Protein AF-A0A8J4G6V4-F1 (afdb_monomer_lite)

Foldseek 3Di:
DVLVVLLVVLCVVVVNPPVRSVVSSCVVVVLLVVLVVVCCCLQQPCPPVPDPVVNVVSVVVLVVLCVVCVVCVVQAPHGLVVVVVPPPDGSNRSSVRHVSNVVSVVVVVVVVVVVVVVVVVVVVVVVPDDDD

Structure (mmCIF, N/CA/C/O backbone):
data_AF-A0A8J4G6V4-F1
#
_entry.id   AF-A0A8J4G6V4-F1
#
loop_
_atom_site.group_PDB
_atom_site.id
_atom_site.type_symbol
_atom_site.label_atom_id
_atom_site.label_alt_id
_atom_site.label_comp_id
_atom_site.label_asym_id
_atom_site.label_entity_id
_atom_site.lab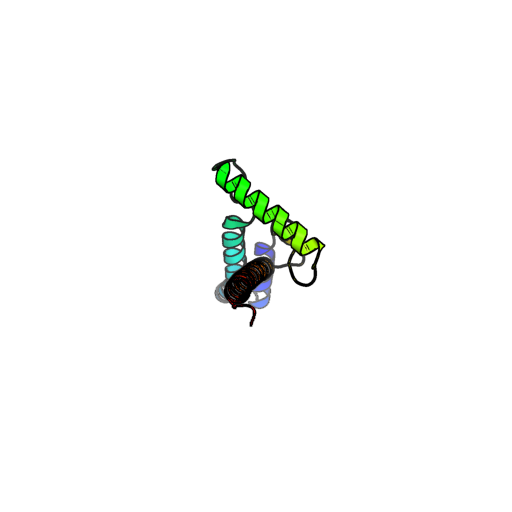el_seq_id
_atom_site.pdbx_PDB_ins_code
_atom_site.Cartn_x
_atom_site.Cartn_y
_atom_site.Cartn_z
_atom_site.occupancy
_atom_site.B_iso_or_equiv
_atom_site.auth_seq_id
_atom_site.auth_comp_id
_atom_site.auth_asym_id
_atom_site.auth_atom_id
_atom_site.pdbx_PDB_model_num
ATOM 1 N N . MET A 1 1 ? -15.664 10.919 8.317 1.00 60.72 1 MET A N 1
ATOM 2 C CA . MET A 1 1 ? -17.108 10.640 8.507 1.00 60.72 1 MET A CA 1
ATOM 3 C C . MET A 1 1 ? -17.364 9.158 8.785 1.00 60.72 1 MET A C 1
ATOM 5 O O . MET A 1 1 ? -18.280 8.860 9.534 1.00 60.72 1 MET A O 1
ATOM 9 N N . THR A 1 2 ? -16.536 8.247 8.259 1.00 79.06 2 THR A N 1
ATOM 10 C CA . THR A 1 2 ? -16.646 6.789 8.444 1.00 79.06 2 THR A CA 1
ATOM 11 C C . THR A 1 2 ? -16.490 6.329 9.899 1.00 79.06 2 THR A C 1
ATOM 13 O O . THR A 1 2 ? -17.308 5.555 10.373 1.00 79.06 2 THR A O 1
ATOM 16 N N . ASP A 1 3 ? -15.523 6.863 10.646 1.00 88.38 3 ASP A N 1
ATOM 17 C CA . ASP A 1 3 ? -15.195 6.400 12.007 1.00 88.38 3 ASP A CA 1
ATOM 18 C C . ASP A 1 3 ? -16.366 6.553 12.989 1.00 88.38 3 ASP A C 1
ATOM 20 O O . ASP A 1 3 ? -16.627 5.669 13.800 1.00 88.38 3 ASP A O 1
ATOM 24 N N . ALA A 1 4 ? -17.131 7.643 12.873 1.00 92.19 4 ALA A N 1
ATOM 25 C CA . ALA A 1 4 ? -18.323 7.863 13.689 1.00 92.19 4 ALA A CA 1
ATOM 26 C C . ALA A 1 4 ? -19.422 6.823 13.401 1.00 92.19 4 ALA A C 1
ATOM 28 O O . ALA A 1 4 ? -20.115 6.396 14.321 1.00 92.19 4 ALA A O 1
ATOM 29 N N . LEU A 1 5 ? -19.559 6.384 12.143 1.00 93.00 5 LEU A N 1
ATOM 30 C CA . LEU A 1 5 ? -20.505 5.332 11.759 1.00 93.00 5 LEU A CA 1
ATOM 31 C C . LEU A 1 5 ? -20.058 3.962 12.280 1.00 93.00 5 LEU A C 1
ATOM 33 O O . LEU A 1 5 ? -20.882 3.217 12.802 1.00 93.00 5 LEU A O 1
ATOM 37 N N . VAL A 1 6 ? -18.761 3.647 12.195 1.00 93.94 6 VAL A N 1
ATOM 38 C CA . VAL A 1 6 ? -18.204 2.388 12.724 1.00 93.94 6 VAL A CA 1
ATOM 39 C C . VAL A 1 6 ? -18.355 2.329 14.246 1.00 93.94 6 VAL A C 1
ATOM 41 O O . VAL A 1 6 ? -18.718 1.286 14.789 1.00 93.94 6 VAL A O 1
ATOM 44 N N . LEU A 1 7 ? -18.144 3.452 14.941 1.00 95.88 7 LEU A N 1
ATOM 45 C CA . LEU A 1 7 ? -18.376 3.550 16.381 1.00 95.88 7 LEU A CA 1
ATOM 46 C C . LEU A 1 7 ? -19.860 3.374 16.729 1.00 95.88 7 LEU A C 1
ATOM 48 O O . LEU A 1 7 ? -20.179 2.644 17.665 1.00 95.88 7 LEU A O 1
ATOM 52 N N . ALA A 1 8 ? -20.766 4.001 15.973 1.00 96.62 8 ALA A N 1
ATOM 53 C CA . ALA A 1 8 ? -22.204 3.843 16.173 1.00 96.62 8 ALA A CA 1
ATOM 54 C C . ALA A 1 8 ? -22.651 2.380 15.995 1.00 96.62 8 ALA A C 1
ATOM 56 O O . ALA A 1 8 ? -23.397 1.871 16.825 1.00 96.62 8 ALA A O 1
ATOM 57 N N . GLN A 1 9 ? -22.138 1.680 14.977 1.00 96.06 9 GLN A N 1
ATOM 58 C CA . GLN A 1 9 ? -22.395 0.248 14.780 1.00 96.06 9 GLN A CA 1
ATOM 59 C C . GLN A 1 9 ? -21.850 -0.602 15.932 1.00 96.06 9 GLN A C 1
ATOM 61 O O . GLN A 1 9 ? -22.543 -1.482 16.431 1.00 96.06 9 GLN A O 1
ATOM 66 N N . ALA A 1 10 ? -20.628 -0.328 16.396 1.00 96.69 10 ALA A N 1
ATOM 67 C CA . ALA A 1 10 ? -20.048 -1.051 17.525 1.00 96.69 10 ALA A CA 1
ATOM 68 C C . ALA A 1 10 ? -20.845 -0.837 18.826 1.00 96.69 10 ALA A C 1
ATOM 70 O O . ALA A 1 10 ? -20.972 -1.757 19.633 1.00 96.69 10 ALA A O 1
ATOM 71 N N . LEU A 1 11 ? -21.397 0.364 19.029 1.00 97.75 11 LEU A N 1
ATOM 72 C CA . LEU A 1 11 ? -22.285 0.665 20.152 1.00 97.75 11 LEU A CA 1
ATOM 73 C C . LEU A 1 11 ? -23.616 -0.080 20.046 1.00 97.75 11 LEU A C 1
ATOM 75 O O . LEU A 1 11 ? -24.071 -0.616 21.054 1.00 97.75 11 LEU A O 1
ATOM 79 N N . ASP A 1 12 ? -24.213 -0.141 18.856 1.00 97.69 12 ASP A N 1
ATOM 80 C CA . ASP A 1 12 ? -25.452 -0.884 18.608 1.00 97.69 12 ASP A CA 1
ATOM 81 C C . ASP A 1 12 ? -25.266 -2.386 18.897 1.00 97.69 12 ASP A C 1
ATOM 83 O O . ASP A 1 12 ? -25.984 -2.971 19.710 1.00 97.69 12 ASP A O 1
ATOM 87 N N . GLU A 1 13 ? -24.194 -2.986 18.368 1.00 97.12 13 GLU A N 1
ATOM 88 C CA . GLU A 1 13 ? -23.827 -4.389 18.615 1.00 97.12 13 GLU A CA 1
ATOM 89 C C . GLU A 1 13 ? -23.532 -4.697 20.090 1.00 97.12 13 GLU A C 1
ATOM 91 O O . GLU A 1 13 ? -23.780 -5.803 20.574 1.00 97.12 13 GLU A O 1
ATOM 96 N N . ALA A 1 14 ? -23.001 -3.720 20.824 1.00 96.75 14 ALA A N 1
ATOM 97 C CA . ALA A 1 14 ? -22.728 -3.835 22.250 1.00 96.75 14 ALA A CA 1
ATOM 98 C C . ALA A 1 14 ? -23.925 -3.444 23.134 1.00 96.75 14 ALA A C 1
ATOM 100 O O . ALA A 1 14 ? -23.772 -3.373 24.357 1.00 96.75 14 ALA A O 1
ATOM 101 N N . SER A 1 15 ? -25.095 -3.165 22.546 1.00 96.88 15 SER A N 1
ATOM 102 C CA . SER A 1 15 ? -26.294 -2.691 23.253 1.00 96.88 15 SER A CA 1
ATOM 103 C C . SER A 1 15 ? -26.015 -1.463 24.133 1.00 96.88 15 SER A C 1
ATOM 105 O O . SER A 1 15 ? -26.441 -1.385 25.284 1.00 96.88 15 SER A O 1
ATOM 107 N N . GLY A 1 16 ? -25.219 -0.525 23.618 1.00 95.19 16 GLY A N 1
ATOM 108 C CA . GLY A 1 16 ? -24.799 0.692 24.315 1.00 95.19 16 GLY A CA 1
ATOM 109 C C . GLY A 1 16 ? -23.708 0.493 25.374 1.00 95.19 16 GLY A C 1
ATOM 110 O O . GLY A 1 16 ? -23.284 1.464 26.000 1.00 95.19 16 GLY A O 1
ATOM 111 N N . ASN A 1 17 ? -23.210 -0.731 25.590 1.00 97.06 17 ASN A N 1
ATOM 112 C CA . ASN A 1 17 ? -22.132 -0.975 26.544 1.00 97.06 17 ASN A CA 1
ATOM 113 C C . ASN A 1 17 ? -20.778 -0.535 25.969 1.00 97.06 17 ASN A C 1
ATOM 115 O O . ASN A 1 17 ? -20.163 -1.239 25.167 1.00 97.06 17 ASN A O 1
ATOM 119 N N . LEU A 1 18 ? -20.274 0.606 26.440 1.00 96.75 18 LEU A N 1
ATOM 120 C CA . LEU A 1 18 ? -19.027 1.192 25.951 1.00 96.75 18 LEU A CA 1
ATOM 121 C C . LEU A 1 18 ? -17.805 0.276 26.136 1.00 96.75 18 LEU A C 1
ATOM 123 O O . LEU A 1 18 ? -16.982 0.171 25.229 1.00 96.75 18 LEU A O 1
ATOM 127 N N . ALA A 1 19 ? -17.702 -0.426 27.270 1.00 97.50 19 ALA A N 1
ATOM 128 C CA . ALA A 1 19 ? -16.576 -1.321 27.551 1.00 97.50 19 ALA A CA 1
ATOM 129 C C . ALA A 1 19 ? -16.502 -2.500 26.564 1.00 97.50 19 ALA A C 1
ATOM 131 O O . ALA A 1 19 ? -15.422 -3.030 26.316 1.00 97.50 19 ALA A O 1
ATOM 132 N N . ARG A 1 20 ? -17.641 -2.893 25.976 1.00 96.62 20 ARG A N 1
ATOM 133 C CA . ARG A 1 20 ? -17.716 -3.915 24.921 1.00 96.62 20 ARG A CA 1
ATOM 134 C C . ARG A 1 20 ? -17.621 -3.326 23.511 1.00 96.62 20 ARG A C 1
ATOM 136 O O . ARG A 1 20 ? -17.057 -3.973 22.637 1.00 96.62 20 ARG A O 1
ATOM 143 N N . ALA A 1 21 ? -18.138 -2.118 23.294 1.00 97.38 21 ALA A N 1
ATOM 144 C CA . ALA A 1 21 ? -18.126 -1.448 21.994 1.00 97.38 21 ALA A CA 1
ATOM 145 C C . ALA A 1 21 ? -16.724 -0.990 21.573 1.00 97.38 21 ALA A C 1
ATOM 147 O O . ALA A 1 21 ? -16.353 -1.140 20.412 1.00 97.38 21 ALA A O 1
ATOM 148 N N . LEU A 1 22 ? -15.935 -0.438 22.503 1.00 97.06 22 LEU A N 1
ATOM 149 C CA . LEU A 1 22 ? -14.621 0.129 22.181 1.00 97.06 22 LEU A CA 1
ATOM 150 C C . LEU A 1 22 ? -13.651 -0.903 21.580 1.00 97.06 22 LEU A C 1
ATOM 152 O O . LEU A 1 22 ? -13.095 -0.604 20.524 1.00 97.06 22 LEU A O 1
ATOM 156 N N . PRO A 1 23 ? -13.501 -2.125 22.134 1.00 97.69 23 PRO A N 1
ATOM 157 C CA . PRO A 1 23 ? -12.675 -3.154 21.502 1.00 97.69 23 PRO A CA 1
ATOM 158 C C . PRO A 1 23 ? -13.145 -3.539 20.091 1.00 97.69 23 PRO A C 1
ATOM 160 O O . PRO A 1 23 ? -12.319 -3.785 19.216 1.00 97.69 23 PRO A O 1
ATOM 163 N N . LEU A 1 24 ? -14.463 -3.573 19.845 1.00 96.19 24 LEU A N 1
ATOM 164 C CA . LEU A 1 24 ? -15.021 -3.871 18.518 1.00 96.19 24 LEU A CA 1
ATOM 165 C C . LEU A 1 24 ? -14.714 -2.755 17.517 1.00 96.19 24 LEU A C 1
ATOM 167 O O . LEU A 1 24 ? -14.316 -3.031 16.386 1.00 96.19 24 LEU A O 1
ATOM 171 N N . PHE A 1 25 ? -14.880 -1.500 17.934 1.00 97.00 25 PHE A N 1
ATOM 172 C CA . PHE A 1 25 ? -14.522 -0.339 17.128 1.00 97.00 25 PHE A CA 1
ATOM 173 C C . PHE A 1 25 ? -13.027 -0.343 16.791 1.00 97.00 25 PHE A C 1
ATOM 175 O O . PHE A 1 25 ? -12.663 -0.217 15.624 1.00 97.00 25 PHE A O 1
ATOM 182 N N . GLU A 1 26 ? -12.167 -0.541 17.789 1.00 96.25 26 GLU A N 1
ATOM 183 C CA . GLU A 1 26 ? -10.717 -0.548 17.608 1.00 96.25 26 GLU A CA 1
ATOM 184 C C . GLU A 1 26 ? -10.272 -1.668 16.663 1.00 96.25 26 GLU A C 1
ATOM 186 O O . GLU A 1 26 ? -9.525 -1.408 15.721 1.00 96.25 26 GLU A O 1
ATOM 191 N N . ALA A 1 27 ? -10.800 -2.885 16.828 1.00 95.81 27 ALA A N 1
ATOM 192 C CA . ALA A 1 27 ? -10.487 -4.013 15.952 1.00 95.81 27 ALA A CA 1
ATOM 193 C C . ALA A 1 27 ? -10.832 -3.747 14.473 1.00 95.81 27 ALA A C 1
ATOM 195 O O . ALA A 1 27 ? -10.152 -4.254 13.581 1.00 95.81 27 ALA A O 1
ATOM 196 N N . ARG A 1 28 ? -11.867 -2.941 14.206 1.00 94.31 28 ARG A N 1
ATOM 197 C CA . ARG A 1 28 ? -12.283 -2.554 12.847 1.00 94.31 28 ARG A CA 1
ATOM 198 C C . ARG A 1 28 ? -11.470 -1.381 12.310 1.00 94.31 28 ARG A C 1
ATOM 200 O O . ARG A 1 28 ? -11.058 -1.397 11.155 1.00 94.31 28 ARG A O 1
ATOM 207 N N . GLN A 1 29 ? -11.243 -0.366 13.139 1.00 94.81 29 GLN A N 1
ATOM 208 C CA . GLN A 1 29 ? -10.704 0.916 12.697 1.00 94.81 29 GLN A CA 1
ATOM 209 C C . GLN A 1 29 ? -9.172 0.971 12.716 1.00 94.81 29 GLN A C 1
ATOM 211 O O . GLN A 1 29 ? -8.578 1.629 11.864 1.00 94.81 29 GLN A O 1
ATOM 216 N N . ALA A 1 30 ? -8.511 0.275 13.645 1.00 94.88 30 ALA A N 1
ATOM 217 C CA . ALA A 1 30 ? -7.052 0.252 13.740 1.00 94.88 30 ALA A CA 1
ATOM 218 C C . ALA A 1 30 ? -6.348 -0.172 12.433 1.00 94.88 30 ALA A C 1
ATOM 220 O O . ALA A 1 30 ? -5.433 0.544 12.013 1.00 94.88 30 ALA A O 1
ATOM 221 N N . PRO A 1 31 ? -6.741 -1.265 11.739 1.00 95.06 31 PRO A N 1
ATOM 222 C CA . PRO A 1 31 ? -6.083 -1.643 10.488 1.00 95.06 31 PRO A CA 1
ATOM 223 C C . PRO A 1 31 ? -6.315 -0.619 9.367 1.00 95.06 31 PRO A C 1
ATOM 225 O O . PRO A 1 31 ? -5.394 -0.346 8.597 1.00 95.06 31 PRO A O 1
ATOM 228 N N . GLU A 1 32 ? -7.501 -0.010 9.305 1.00 94.69 32 GLU A N 1
ATOM 229 C CA . GLU A 1 32 ? -7.838 1.036 8.331 1.00 94.69 32 GLU A CA 1
ATOM 230 C C . GLU A 1 32 ? -7.017 2.310 8.562 1.00 94.69 32 GLU A C 1
ATOM 232 O O . GLU A 1 32 ? -6.415 2.843 7.629 1.00 94.69 32 GLU A O 1
ATOM 237 N N . ALA A 1 33 ? -6.921 2.765 9.813 1.00 93.31 33 ALA A N 1
ATOM 238 C CA . ALA A 1 33 ? -6.117 3.923 10.190 1.00 93.31 33 ALA A CA 1
ATOM 239 C C . ALA A 1 33 ? -4.623 3.694 9.915 1.00 93.31 33 ALA A C 1
ATOM 241 O O . ALA A 1 33 ? -3.953 4.575 9.373 1.00 93.31 33 ALA A O 1
ATOM 242 N N . ALA A 1 34 ? -4.106 2.503 10.232 1.00 95.31 34 ALA A N 1
ATOM 243 C CA . ALA A 1 34 ? -2.724 2.134 9.943 1.00 95.31 34 ALA A CA 1
ATOM 244 C C . ALA A 1 34 ? -2.445 2.105 8.432 1.00 95.31 34 ALA A C 1
ATOM 246 O O . ALA A 1 34 ? -1.449 2.668 7.976 1.00 95.31 34 ALA A O 1
ATOM 247 N N . ALA A 1 35 ? -3.339 1.500 7.642 1.00 94.56 35 ALA 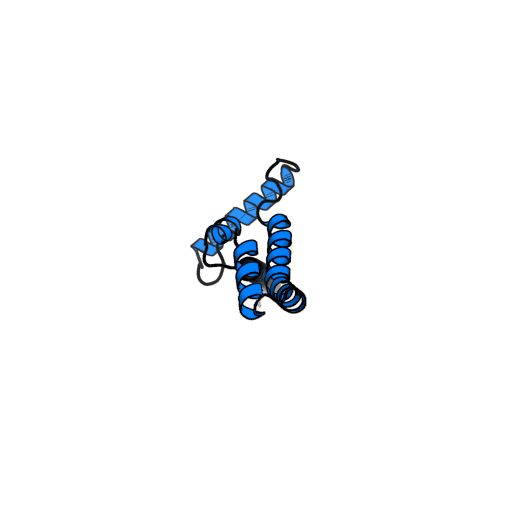A N 1
ATOM 248 C CA . ALA A 1 35 ? -3.209 1.466 6.190 1.00 94.56 35 ALA A CA 1
ATOM 249 C C . ALA A 1 35 ? -3.268 2.873 5.580 1.00 94.56 35 ALA A C 1
ATOM 251 O O . ALA A 1 35 ? -2.459 3.193 4.710 1.00 94.56 35 ALA A O 1
ATOM 252 N N . LEU A 1 36 ? -4.166 3.738 6.062 1.00 92.69 36 LEU A N 1
ATOM 253 C CA . LEU A 1 36 ? -4.242 5.131 5.627 1.00 92.69 36 LEU A CA 1
ATOM 254 C C . LEU A 1 36 ? -2.956 5.901 5.956 1.00 92.69 36 LEU A C 1
ATOM 256 O O . LEU A 1 36 ? -2.416 6.580 5.082 1.00 92.69 36 LEU A O 1
ATOM 260 N N . ALA A 1 37 ? -2.445 5.775 7.184 1.00 92.62 37 ALA A N 1
ATOM 261 C CA . ALA A 1 37 ? -1.198 6.415 7.596 1.00 92.62 37 ALA A CA 1
ATOM 262 C C . ALA A 1 37 ? -0.027 5.992 6.696 1.00 92.62 37 ALA A C 1
ATOM 264 O O . ALA A 1 37 ? 0.744 6.837 6.241 1.00 92.62 37 ALA A O 1
ATOM 265 N N . GLU A 1 38 ? 0.061 4.703 6.367 1.00 93.38 38 GLU A N 1
ATOM 266 C CA . GLU A 1 38 ? 1.062 4.174 5.443 1.00 93.38 38 GLU A CA 1
ATOM 267 C C . GLU A 1 38 ? 0.875 4.736 4.026 1.00 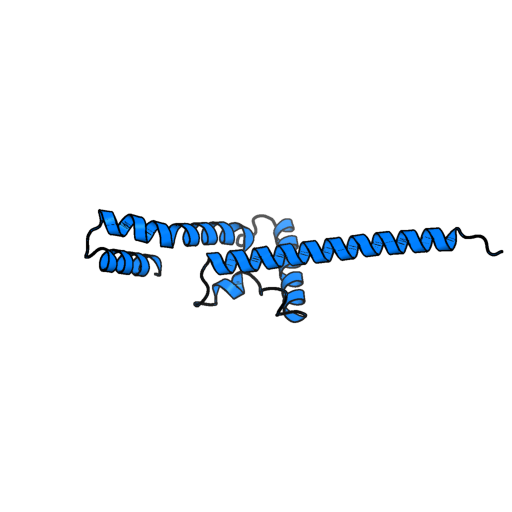93.38 38 GLU A C 1
ATOM 269 O O . GLU A 1 38 ? 1.830 5.234 3.429 1.00 93.38 38 GLU A O 1
ATOM 274 N N . ILE A 1 39 ? -0.358 4.746 3.506 1.00 92.38 39 ILE A N 1
ATOM 275 C CA . ILE A 1 39 ? -0.695 5.297 2.188 1.00 92.38 39 ILE A CA 1
ATOM 276 C C . ILE A 1 39 ? -0.263 6.759 2.054 1.00 92.38 39 ILE A C 1
ATOM 278 O O . ILE A 1 39 ? 0.248 7.141 1.001 1.00 92.38 39 ILE A O 1
ATOM 282 N N . MET A 1 40 ? -0.409 7.581 3.095 1.00 88.81 40 MET A N 1
ATOM 283 C CA . MET A 1 40 ? 0.015 8.987 3.055 1.00 88.81 40 MET A CA 1
ATOM 284 C C . MET A 1 40 ? 1.521 9.155 2.802 1.00 88.81 40 MET A C 1
ATOM 286 O O . MET A 1 40 ? 1.931 10.155 2.215 1.00 88.81 40 MET A O 1
ATOM 290 N N . THR A 1 41 ? 2.345 8.164 3.156 1.00 88.38 41 THR A N 1
ATOM 291 C CA . THR A 1 41 ? 3.802 8.222 2.949 1.00 88.38 41 THR A CA 1
ATOM 292 C C . THR A 1 41 ? 4.228 8.015 1.494 1.00 88.38 41 THR A C 1
ATOM 294 O O . THR A 1 41 ? 5.294 8.481 1.101 1.00 88.38 41 THR A O 1
ATOM 297 N N . PHE A 1 42 ? 3.416 7.340 0.672 1.00 86.69 42 PHE A N 1
ATOM 298 C CA . PHE A 1 42 ? 3.774 7.012 -0.717 1.00 86.69 42 PHE A CA 1
ATOM 299 C C . PHE A 1 42 ? 2.755 7.486 -1.760 1.00 86.69 42 PHE A C 1
ATOM 301 O O . PHE A 1 42 ? 3.085 7.584 -2.945 1.00 86.69 42 PHE A O 1
ATOM 308 N N . GLY A 1 43 ? 1.526 7.792 -1.344 1.00 85.06 43 GLY A N 1
ATOM 309 C CA . GLY A 1 43 ? 0.426 8.183 -2.220 1.00 85.06 43 GLY A CA 1
ATOM 310 C C . GLY A 1 43 ? 0.674 9.517 -2.916 1.00 85.06 43 GLY A C 1
ATOM 311 O O . GLY A 1 43 ? 0.464 9.610 -4.123 1.00 85.06 43 GLY A O 1
ATOM 312 N N . PHE A 1 44 ? 1.158 10.524 -2.178 1.00 83.88 44 PHE A N 1
ATOM 313 C CA . PHE A 1 44 ? 1.5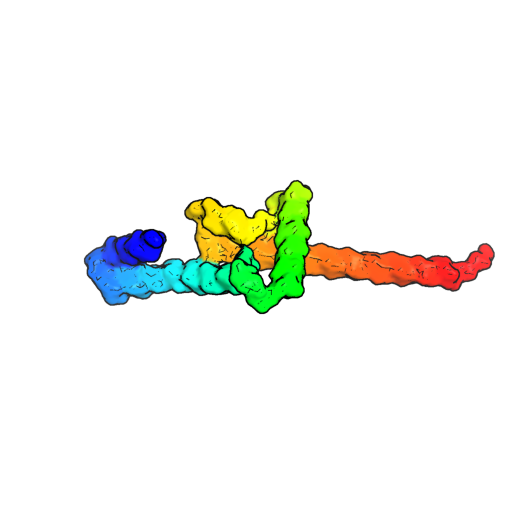89 11.809 -2.741 1.00 83.88 44 PHE A CA 1
ATOM 314 C C . PHE A 1 44 ? 2.601 12.553 -1.835 1.00 83.88 44 PHE A C 1
ATOM 316 O O . PHE A 1 44 ? 2.324 13.649 -1.350 1.00 83.88 44 PHE A O 1
ATOM 323 N N . PRO A 1 45 ? 3.794 11.979 -1.587 1.00 81.69 45 PRO A N 1
ATOM 324 C CA . PRO A 1 45 ? 4.716 12.449 -0.544 1.00 81.69 45 PRO A CA 1
ATOM 325 C C . PRO A 1 45 ? 5.281 13.861 -0.748 1.00 81.69 45 PRO A C 1
ATOM 327 O O . PRO A 1 45 ? 5.654 14.520 0.215 1.00 81.69 45 PRO A O 1
ATOM 330 N N . TYR A 1 46 ? 5.359 14.347 -1.990 1.00 81.06 46 TYR A N 1
ATOM 331 C CA . TYR A 1 46 ? 6.041 15.605 -2.328 1.00 81.06 46 TYR A CA 1
ATOM 332 C C . TYR A 1 46 ? 5.077 16.750 -2.663 1.00 81.06 46 TYR A C 1
ATOM 334 O O . TYR A 1 46 ? 5.433 17.653 -3.424 1.00 81.06 46 TYR A O 1
ATOM 342 N N . GLN A 1 47 ? 3.867 16.731 -2.092 1.00 75.94 47 GLN A N 1
ATOM 343 C CA . GLN A 1 47 ? 2.812 17.721 -2.349 1.00 75.94 47 GLN A CA 1
ATOM 344 C C . GLN A 1 47 ? 3.267 19.178 -2.141 1.00 75.94 47 GLN A C 1
ATOM 346 O O . GLN A 1 47 ? 2.813 20.067 -2.856 1.00 75.94 47 GLN A O 1
ATOM 351 N N . TYR A 1 48 ? 4.209 19.421 -1.224 1.00 79.12 48 TYR A N 1
ATOM 352 C CA . TYR A 1 48 ? 4.722 20.758 -0.893 1.00 79.12 48 TYR A CA 1
ATOM 353 C C . TYR A 1 48 ? 6.130 21.042 -1.440 1.00 79.12 48 TYR A C 1
ATOM 355 O O . TYR A 1 48 ? 6.867 21.838 -0.870 1.00 79.12 48 TYR A O 1
ATOM 363 N N . ASN A 1 49 ? 6.521 20.380 -2.536 1.00 70.06 49 ASN A N 1
ATOM 364 C CA . ASN A 1 49 ? 7.806 20.585 -3.222 1.00 70.06 49 ASN A CA 1
ATOM 365 C C . ASN A 1 49 ? 9.048 20.481 -2.310 1.00 70.06 49 ASN A C 1
ATOM 367 O O . ASN A 1 49 ? 10.031 21.191 -2.498 1.00 70.06 49 ASN A O 1
ATOM 371 N N . GLN A 1 50 ? 8.996 19.588 -1.320 1.00 79.75 50 GLN A N 1
ATOM 372 C CA . GLN A 1 50 ? 10.063 19.406 -0.328 1.00 79.75 50 GLN A CA 1
ATOM 373 C C . GLN A 1 50 ? 11.376 18.898 -0.949 1.00 79.75 50 GLN A C 1
ATOM 375 O O . GLN A 1 50 ? 12.450 19.168 -0.424 1.00 79.75 50 GLN A O 1
ATOM 380 N N . ASP A 1 51 ? 11.291 18.167 -2.065 1.00 85.69 51 ASP A N 1
ATOM 381 C CA . ASP A 1 51 ? 12.441 17.646 -2.806 1.00 85.69 51 ASP A CA 1
ATOM 382 C C . ASP A 1 51 ? 12.074 17.472 -4.289 1.00 85.69 51 ASP A C 1
ATOM 384 O O . ASP A 1 51 ? 11.300 16.586 -4.665 1.00 85.69 51 ASP A O 1
ATOM 388 N N . THR A 1 52 ? 12.626 18.330 -5.147 1.00 85.62 52 THR A N 1
ATOM 389 C CA . THR A 1 52 ? 12.344 18.330 -6.590 1.00 85.62 52 THR A CA 1
ATOM 390 C C . THR A 1 52 ? 12.829 17.051 -7.280 1.00 85.62 52 THR A C 1
ATOM 392 O O . THR A 1 52 ? 12.172 16.564 -8.202 1.00 85.62 52 THR A O 1
ATOM 395 N N . PHE A 1 53 ? 13.958 16.482 -6.844 1.00 88.88 53 PHE A N 1
ATOM 396 C CA . PHE A 1 53 ? 14.533 15.288 -7.463 1.00 88.88 53 PHE A CA 1
ATOM 397 C C . PHE A 1 53 ? 13.686 14.057 -7.148 1.00 88.88 53 PHE A C 1
ATOM 399 O O . PHE A 1 53 ? 13.255 13.340 -8.056 1.00 88.88 53 PHE A O 1
ATOM 406 N N . LYS A 1 54 ? 13.362 13.850 -5.868 1.00 87.12 54 LYS A N 1
ATOM 407 C CA . LYS A 1 54 ? 12.506 12.729 -5.468 1.00 87.12 54 LYS A CA 1
ATOM 408 C C . LYS A 1 54 ? 11.086 12.864 -6.011 1.00 87.12 54 LYS A C 1
ATOM 410 O O . LYS A 1 54 ? 10.478 11.854 -6.363 1.00 87.12 54 LYS A O 1
ATOM 415 N N . ARG A 1 55 ? 10.576 14.091 -6.168 1.00 88.44 55 ARG A N 1
ATOM 416 C CA . ARG A 1 55 ? 9.308 14.346 -6.864 1.00 88.44 55 ARG A CA 1
ATOM 417 C C . ARG A 1 55 ? 9.346 13.867 -8.313 1.00 88.44 55 ARG A C 1
ATOM 419 O O . ARG A 1 55 ? 8.394 13.228 -8.750 1.00 88.44 55 ARG A O 1
ATOM 426 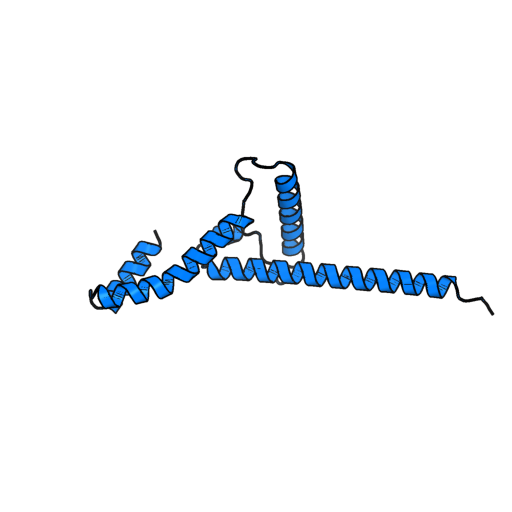N N . ASN A 1 56 ? 10.425 14.136 -9.048 1.00 89.62 56 ASN A N 1
ATOM 427 C CA . ASN A 1 56 ? 10.561 13.685 -10.435 1.00 89.62 56 ASN A CA 1
ATOM 428 C C . ASN A 1 56 ? 10.636 12.153 -10.532 1.00 89.62 56 ASN A C 1
ATOM 430 O O . ASN A 1 56 ? 9.975 11.566 -11.386 1.00 89.62 56 ASN A O 1
ATOM 434 N N . LEU A 1 57 ? 11.368 11.497 -9.624 1.00 89.44 57 LEU A N 1
ATOM 435 C CA . LEU A 1 57 ? 11.389 10.031 -9.535 1.00 89.44 57 LEU A CA 1
ATOM 436 C C . LEU A 1 57 ? 10.003 9.456 -9.221 1.00 89.44 57 LEU A C 1
ATOM 438 O O . LEU A 1 57 ? 9.567 8.492 -9.851 1.00 89.44 57 LEU A O 1
ATOM 442 N N . TRP A 1 58 ? 9.287 10.072 -8.280 1.00 89.50 58 TRP A N 1
ATOM 443 C CA . TRP A 1 58 ? 7.920 9.686 -7.947 1.00 89.50 58 TRP A CA 1
ATOM 444 C C . TRP A 1 58 ? 6.978 9.866 -9.147 1.00 89.50 58 TRP A C 1
ATOM 446 O O . TRP A 1 58 ? 6.228 8.948 -9.467 1.00 89.50 58 TRP A O 1
ATOM 456 N N . MET A 1 59 ? 7.071 10.986 -9.873 1.00 89.19 59 MET A N 1
ATOM 457 C CA . MET A 1 59 ? 6.305 11.231 -11.102 1.00 89.19 59 MET A CA 1
ATOM 458 C C . MET A 1 59 ? 6.586 10.176 -12.174 1.00 89.19 59 MET A C 1
ATOM 460 O O . MET A 1 59 ? 5.647 9.649 -12.769 1.00 89.19 59 MET A O 1
ATOM 464 N N . LEU A 1 60 ? 7.855 9.824 -12.396 1.00 90.38 60 LEU A N 1
ATOM 465 C CA . LEU A 1 60 ? 8.232 8.787 -13.355 1.00 90.38 60 LEU A CA 1
ATOM 466 C C . LEU A 1 60 ? 7.619 7.429 -12.984 1.00 90.38 60 LEU A C 1
ATOM 468 O O . LEU A 1 60 ? 7.017 6.773 -13.833 1.00 90.38 60 LEU A O 1
ATOM 472 N N . ASN A 1 61 ? 7.704 7.034 -11.709 1.00 88.56 61 ASN A N 1
ATOM 473 C CA . ASN A 1 61 ? 7.050 5.823 -11.207 1.00 88.56 61 ASN A CA 1
ATOM 474 C C . ASN A 1 61 ? 5.522 5.880 -11.395 1.00 88.56 61 ASN A C 1
ATOM 476 O O . ASN A 1 61 ? 4.905 4.883 -11.774 1.00 88.56 61 ASN A O 1
ATOM 480 N N . THR A 1 62 ? 4.908 7.047 -11.188 1.00 89.12 62 THR A N 1
ATOM 481 C CA . THR A 1 62 ? 3.470 7.257 -11.391 1.00 89.12 62 THR A CA 1
ATOM 482 C C . THR A 1 62 ? 3.062 7.059 -12.852 1.00 89.12 62 THR A C 1
ATOM 484 O O . THR A 1 62 ? 2.085 6.353 -13.130 1.00 89.12 62 THR A O 1
ATOM 487 N N . VAL A 1 63 ? 3.829 7.622 -13.789 1.00 91.62 63 VAL A N 1
ATOM 488 C CA . VAL A 1 63 ? 3.615 7.479 -15.237 1.00 91.62 63 VAL A CA 1
ATOM 489 C C . VAL A 1 63 ? 3.802 6.026 -15.671 1.00 91.62 63 VAL A C 1
ATOM 491 O O . VAL A 1 63 ? 2.919 5.475 -16.323 1.00 91.62 63 VAL A O 1
ATOM 494 N N . LEU A 1 64 ? 4.889 5.374 -15.245 1.00 90.25 64 LEU A N 1
ATOM 495 C CA . LEU A 1 64 ? 5.173 3.974 -15.570 1.00 90.25 64 LEU A CA 1
ATOM 496 C C . LEU A 1 64 ? 4.038 3.048 -15.128 1.00 90.25 64 LEU A C 1
ATOM 498 O O . LEU A 1 64 ? 3.516 2.271 -15.920 1.00 90.25 64 LEU A O 1
ATOM 502 N N . ARG A 1 65 ? 3.616 3.156 -13.869 1.00 89.81 65 ARG A N 1
ATOM 503 C CA . ARG A 1 65 ? 2.492 2.380 -13.327 1.00 89.81 65 ARG A CA 1
ATOM 504 C C . ARG A 1 65 ? 1.183 2.663 -14.065 1.00 89.81 65 ARG A C 1
ATOM 506 O O . ARG A 1 65 ? 0.408 1.740 -14.284 1.00 89.81 65 ARG A O 1
ATOM 513 N N . SER A 1 66 ? 0.941 3.911 -14.470 1.00 90.62 66 SER A N 1
ATOM 514 C CA . SER A 1 66 ? -0.249 4.266 -15.256 1.00 90.62 66 SER A CA 1
ATOM 515 C C . SER A 1 66 ? -0.219 3.618 -16.643 1.00 90.62 66 SER A C 1
ATOM 517 O O . SER A 1 66 ? -1.229 3.078 -17.082 1.00 90.62 66 SER A O 1
ATOM 519 N N . ALA A 1 67 ? 0.944 3.599 -17.299 1.00 92.19 67 ALA A N 1
ATOM 520 C CA . ALA A 1 67 ? 1.131 2.908 -18.572 1.00 92.19 67 ALA A CA 1
ATOM 521 C C . ALA A 1 67 ? 0.955 1.386 -18.426 1.00 92.19 67 ALA A C 1
ATOM 523 O O . ALA A 1 67 ? 0.228 0.775 -19.205 1.00 92.19 67 ALA A O 1
ATOM 524 N N . LEU A 1 68 ? 1.545 0.780 -17.389 1.00 91.12 68 LEU A N 1
ATOM 525 C CA . LEU A 1 68 ? 1.390 -0.648 -17.088 1.00 91.12 68 LEU A CA 1
ATOM 526 C C . LEU A 1 68 ? -0.068 -1.027 -16.809 1.00 91.12 68 LEU A C 1
ATOM 528 O O . LEU A 1 68 ? -0.533 -2.047 -17.308 1.00 91.12 68 LEU A O 1
ATOM 532 N N . HIS A 1 69 ? -0.801 -0.198 -16.061 1.00 91.62 69 HIS A N 1
ATOM 533 C CA . HIS A 1 69 ? -2.233 -0.388 -15.842 1.00 91.62 69 HIS A CA 1
ATOM 534 C C . HIS A 1 69 ? -3.035 -0.255 -17.143 1.00 91.62 69 HIS A C 1
ATOM 536 O O . HIS A 1 69 ? -3.931 -1.055 -17.382 1.00 91.62 69 HIS A O 1
ATOM 542 N N . GLY A 1 70 ? -2.700 0.711 -18.003 1.00 90.69 70 GLY A N 1
ATOM 543 C CA . GLY A 1 70 ? -3.350 0.867 -19.307 1.00 90.69 70 GLY A CA 1
ATOM 544 C C . GLY A 1 70 ? -3.140 -0.334 -20.236 1.00 90.69 70 GLY A C 1
ATOM 545 O O . GLY A 1 70 ? -4.061 -0.717 -20.950 1.00 90.69 70 GLY A O 1
ATOM 546 N N . LEU A 1 71 ? -1.954 -0.951 -20.204 1.00 91.44 71 LEU A N 1
ATOM 547 C CA . LEU A 1 71 ? -1.630 -2.131 -21.015 1.00 91.44 71 LEU A CA 1
ATOM 548 C C . LEU A 1 71 ? -2.192 -3.432 -20.423 1.00 91.44 71 LEU A C 1
ATOM 550 O O . LEU A 1 71 ? -2.682 -4.288 -21.156 1.00 91.44 71 LEU A O 1
ATOM 554 N N . PHE A 1 72 ? -2.127 -3.590 -19.099 1.00 91.94 72 PHE A N 1
ATOM 555 C CA . PHE A 1 72 ? -2.522 -4.813 -18.396 1.00 91.94 72 PHE A CA 1
ATOM 556 C C . PHE A 1 72 ? -3.356 -4.489 -17.143 1.00 91.94 72 PHE A C 1
ATOM 558 O O . PHE A 1 72 ? -2.900 -4.698 -16.012 1.00 91.94 72 PHE A O 1
ATOM 565 N N . PRO A 1 73 ? -4.604 -4.013 -17.306 1.00 88.44 73 PRO A N 1
ATOM 566 C CA . PRO A 1 73 ? -5.439 -3.560 -16.188 1.00 88.44 73 PRO A CA 1
ATOM 567 C C . PRO A 1 73 ? -5.830 -4.681 -15.216 1.00 88.44 73 PRO A C 1
ATOM 569 O O . PRO A 1 73 ? -6.160 -4.418 -14.064 1.00 88.44 73 PRO A O 1
ATOM 572 N N . TRP A 1 74 ? -5.762 -5.936 -15.664 1.00 88.19 74 TRP A N 1
ATOM 573 C CA . TRP A 1 74 ? -5.969 -7.132 -14.845 1.00 88.19 74 TRP A CA 1
ATOM 574 C C . TRP A 1 74 ? -4.749 -7.480 -13.968 1.00 88.19 74 TRP A C 1
ATOM 576 O O . TRP A 1 74 ? -4.890 -8.157 -12.949 1.00 88.19 74 TRP A O 1
ATOM 586 N N . ALA A 1 75 ? -3.549 -7.019 -14.340 1.00 84.94 75 ALA A N 1
ATOM 587 C CA . ALA A 1 75 ? -2.292 -7.339 -13.661 1.00 84.94 75 ALA A CA 1
ATOM 588 C C . ALA A 1 75 ? -1.767 -6.204 -12.772 1.00 84.94 75 ALA A C 1
ATOM 590 O O . ALA A 1 75 ? -1.083 -6.475 -11.785 1.00 84.94 75 ALA A O 1
ATOM 591 N N . PHE A 1 76 ? -2.069 -4.945 -13.079 1.00 88.56 76 PHE A N 1
ATOM 592 C CA . PHE A 1 76 ? -1.582 -3.800 -12.307 1.00 88.56 76 PHE A CA 1
ATOM 593 C C . PHE A 1 76 ? -2.757 -2.953 -11.844 1.00 88.56 76 PHE A C 1
ATOM 595 O O . PHE A 1 76 ? -3.644 -2.646 -12.637 1.00 88.56 76 PHE A O 1
ATOM 602 N N . SER A 1 77 ? -2.774 -2.563 -10.570 1.00 87.31 77 SER A N 1
ATOM 603 C CA . SER A 1 77 ? -3.789 -1.647 -10.055 1.00 87.31 77 SER A CA 1
ATOM 604 C C . SER A 1 77 ? -3.556 -0.227 -10.588 1.00 87.31 77 SER A C 1
ATOM 606 O O . SER A 1 77 ? -2.410 0.150 -10.861 1.00 87.31 77 SER A O 1
ATOM 608 N N . PRO A 1 78 ? -4.606 0.608 -10.685 1.00 87.62 78 PRO A N 1
ATOM 609 C CA . PRO A 1 78 ? -4.423 2.026 -10.954 1.00 87.62 78 PRO A CA 1
ATOM 610 C C . PRO A 1 78 ? -3.675 2.710 -9.799 1.00 87.62 78 PRO A C 1
ATOM 612 O O . PRO A 1 78 ? -3.452 2.134 -8.730 1.00 87.62 78 PRO A O 1
ATOM 615 N N . GLN A 1 79 ? -3.283 3.963 -10.025 1.00 87.81 79 GLN A N 1
ATOM 616 C CA . GLN A 1 79 ? -2.583 4.775 -9.033 1.00 87.81 79 GLN A CA 1
ATOM 617 C C . GLN A 1 79 ? -3.352 4.944 -7.725 1.00 87.81 79 GLN A C 1
ATOM 619 O O . GLN A 1 79 ? -4.577 5.060 -7.722 1.00 87.81 79 GLN A O 1
ATOM 624 N N . THR A 1 80 ? -2.609 5.077 -6.625 1.00 87.50 80 THR A N 1
ATOM 625 C CA . THR A 1 80 ? -3.151 5.210 -5.267 1.00 87.50 80 THR A CA 1
ATOM 626 C C . THR A 1 80 ? -4.200 6.322 -5.158 1.00 87.50 80 THR A C 1
ATOM 628 O O . THR A 1 80 ? -5.275 6.101 -4.612 1.00 87.50 80 THR A O 1
ATOM 631 N N . PHE A 1 81 ? -3.957 7.498 -5.751 1.00 85.50 81 PHE A N 1
ATOM 632 C CA . PHE A 1 81 ? -4.916 8.612 -5.724 1.00 85.50 81 PHE A CA 1
ATOM 633 C C . PHE A 1 81 ? -6.203 8.345 -6.523 1.00 85.50 81 PHE A C 1
ATOM 635 O O . PHE A 1 81 ? -7.232 8.945 -6.228 1.00 85.50 81 PHE A O 1
ATOM 642 N N . MET A 1 82 ? -6.171 7.457 -7.524 1.00 86.19 82 MET A N 1
ATOM 643 C CA . MET A 1 82 ? -7.378 7.013 -8.230 1.00 86.19 82 MET A CA 1
ATOM 644 C C . MET A 1 82 ? -8.153 5.987 -7.403 1.00 86.19 82 MET A C 1
ATOM 646 O O . MET A 1 82 ? -9.379 6.010 -7.409 1.00 86.19 82 MET A O 1
ATOM 650 N N . LEU A 1 83 ? -7.447 5.111 -6.681 1.00 87.62 83 LEU A N 1
ATOM 651 C CA . LEU A 1 83 ? -8.054 4.120 -5.793 1.00 87.62 83 LEU A CA 1
ATOM 652 C C . LEU A 1 83 ? -8.771 4.779 -4.610 1.00 87.62 83 LEU A C 1
ATOM 654 O O . LEU A 1 83 ? -9.907 4.424 -4.336 1.00 87.62 83 LEU A O 1
ATOM 658 N N . ILE A 1 84 ? -8.171 5.800 -3.989 1.00 87.12 84 ILE A N 1
ATOM 659 C CA . ILE A 1 84 ? -8.782 6.553 -2.873 1.00 87.12 84 ILE A CA 1
ATOM 660 C C . ILE A 1 84 ? -10.106 7.222 -3.278 1.00 87.12 84 ILE A C 1
ATOM 662 O O . ILE A 1 84 ? -10.991 7.403 -2.449 1.00 87.12 84 ILE A O 1
ATOM 666 N N . ARG A 1 85 ? -10.276 7.582 -4.558 1.00 85.44 85 ARG A N 1
ATOM 667 C CA . ARG A 1 85 ? -11.536 8.161 -5.059 1.00 85.44 85 ARG A CA 1
ATOM 668 C C . ARG A 1 85 ? -12.669 7.138 -5.155 1.00 85.44 85 ARG A C 1
ATOM 670 O O . ARG A 1 85 ? -13.820 7.537 -5.310 1.00 85.44 85 ARG A O 1
ATOM 677 N N . ARG A 1 86 ? -12.369 5.837 -5.103 1.00 85.44 86 ARG A N 1
ATOM 678 C CA . ARG A 1 86 ? -13.376 4.775 -5.140 1.00 85.44 86 ARG A CA 1
ATOM 679 C C . ARG A 1 86 ? -13.905 4.559 -3.729 1.00 85.44 86 ARG A C 1
ATOM 681 O O . ARG A 1 86 ? -13.241 3.938 -2.910 1.00 85.44 86 ARG A O 1
ATOM 688 N N . ALA A 1 87 ? -15.116 5.048 -3.475 1.00 72.50 87 ALA A N 1
ATOM 689 C CA . ALA A 1 87 ? -15.758 4.980 -2.160 1.00 72.50 87 ALA A CA 1
ATOM 690 C C . ALA A 1 87 ? -15.990 3.545 -1.641 1.00 72.50 87 ALA A C 1
ATOM 692 O O . ALA A 1 87 ? -16.223 3.358 -0.453 1.00 72.50 87 ALA A O 1
ATOM 693 N N . GLU A 1 88 ? -15.931 2.544 -2.520 1.00 83.44 88 GLU A N 1
ATOM 694 C CA . GLU A 1 88 ? -16.187 1.137 -2.194 1.00 83.44 88 GLU A CA 1
ATOM 695 C C . GLU A 1 88 ? -14.967 0.403 -1.620 1.00 83.44 88 GLU A C 1
ATOM 697 O O . GLU A 1 88 ? -15.121 -0.684 -1.070 1.00 83.44 88 GLU A O 1
ATOM 702 N N . MET A 1 89 ? -13.756 0.957 -1.761 1.00 88.12 89 MET A N 1
ATOM 703 C CA . MET A 1 89 ? -12.533 0.293 -1.305 1.00 88.12 89 MET A CA 1
ATOM 704 C C . MET A 1 89 ? -12.110 0.784 0.075 1.00 88.12 89 MET A C 1
ATOM 706 O O . MET A 1 89 ? -11.998 1.987 0.313 1.00 88.12 89 MET A O 1
ATOM 710 N N . SER A 1 90 ? -11.790 -0.160 0.956 1.00 91.94 90 SER A N 1
ATOM 711 C CA . SER A 1 90 ? -11.163 0.142 2.241 1.00 91.94 90 SER A CA 1
ATOM 712 C C . SER A 1 90 ? -9.686 0.515 2.059 1.00 91.94 90 SER A C 1
ATOM 714 O O . SER A 1 90 ? -9.047 0.140 1.069 1.00 91.94 90 SER A O 1
ATOM 716 N N . TYR A 1 91 ? -9.098 1.246 3.006 1.00 92.94 91 TYR A N 1
ATOM 717 C CA . TYR A 1 91 ? -7.688 1.632 2.934 1.00 92.94 91 TYR A CA 1
ATOM 718 C C . TYR A 1 91 ? -6.763 0.418 2.996 1.00 92.94 91 TYR A C 1
ATOM 720 O O . TYR A 1 91 ? -5.730 0.409 2.323 1.00 92.94 91 TYR A O 1
ATOM 728 N N . VAL A 1 92 ? -7.149 -0.631 3.726 1.00 94.00 92 VAL A N 1
ATOM 729 C CA . VAL A 1 92 ? -6.421 -1.908 3.733 1.00 94.00 92 VAL A CA 1
ATOM 730 C C . VAL A 1 92 ? -6.380 -2.507 2.327 1.00 94.00 92 VAL A C 1
ATOM 732 O O . VAL A 1 92 ? -5.298 -2.835 1.837 1.00 94.00 92 VAL A O 1
ATOM 735 N N . GLN A 1 93 ? -7.520 -2.558 1.633 1.00 94.25 93 GLN A N 1
ATOM 736 C CA . GLN A 1 93 ? -7.597 -3.088 0.268 1.00 94.25 93 GLN A CA 1
ATOM 737 C C . GLN A 1 93 ? -6.793 -2.244 -0.727 1.00 94.25 93 GLN A C 1
ATOM 739 O O . GLN A 1 93 ? -6.116 -2.780 -1.606 1.00 94.25 93 GLN A O 1
ATOM 744 N N . ILE A 1 94 ? -6.837 -0.914 -0.591 1.00 93.44 94 ILE A N 1
ATOM 745 C CA . ILE A 1 94 ? -6.034 -0.001 -1.418 1.00 93.44 94 ILE A CA 1
ATOM 746 C C . ILE A 1 94 ? -4.546 -0.279 -1.205 1.00 93.44 94 ILE A C 1
ATOM 748 O O . ILE A 1 94 ? -3.797 -0.410 -2.176 1.00 93.44 94 ILE A O 1
ATOM 752 N N . ARG A 1 95 ? -4.113 -0.389 0.054 1.00 94.44 95 ARG A N 1
ATOM 753 C CA . ARG A 1 95 ? -2.723 -0.679 0.400 1.00 94.44 95 ARG A CA 1
ATOM 754 C C . ARG A 1 95 ? -2.270 -2.008 -0.205 1.00 94.44 95 ARG A C 1
ATOM 756 O O . ARG A 1 95 ? -1.219 -2.059 -0.842 1.00 94.44 95 ARG A O 1
ATOM 763 N N . GLU A 1 96 ? -3.054 -3.067 -0.033 1.00 94.31 96 GLU A N 1
ATOM 764 C CA . GLU A 1 96 ? -2.744 -4.393 -0.573 1.00 94.31 96 GLU A CA 1
ATOM 765 C C . GLU A 1 96 ? -2.626 -4.369 -2.099 1.00 94.31 96 GLU A C 1
ATOM 767 O O . GLU A 1 96 ? -1.626 -4.837 -2.644 1.00 94.31 96 GLU A O 1
ATOM 772 N N . ALA A 1 97 ? -3.574 -3.732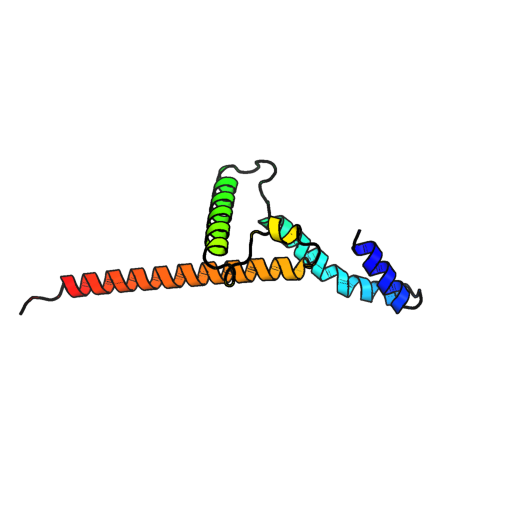 -2.791 1.00 91.75 97 ALA A N 1
ATOM 773 C CA . ALA A 1 97 ? -3.539 -3.591 -4.245 1.00 91.75 97 ALA A CA 1
ATOM 774 C C . ALA A 1 97 ? -2.260 -2.884 -4.733 1.00 91.75 97 ALA A C 1
ATOM 776 O O . ALA A 1 97 ? -1.635 -3.310 -5.714 1.00 91.75 97 ALA A O 1
ATOM 777 N N . VAL A 1 98 ? -1.831 -1.831 -4.029 1.00 91.06 98 VAL A N 1
ATOM 778 C CA . VAL A 1 98 ? -0.600 -1.096 -4.351 1.00 91.06 98 VAL A CA 1
ATOM 779 C C . VAL A 1 98 ? 0.649 -1.944 -4.090 1.00 91.06 98 VAL A C 1
ATOM 781 O O . VAL A 1 98 ? 1.560 -1.954 -4.926 1.00 91.06 98 VAL A O 1
ATOM 784 N N . HIS A 1 99 ? 0.708 -2.681 -2.976 1.00 92.94 99 HIS A N 1
ATOM 785 C CA . HIS A 1 99 ? 1.839 -3.562 -2.657 1.00 92.94 99 HIS A CA 1
ATOM 786 C C . HIS A 1 99 ? 1.955 -4.720 -3.642 1.00 92.94 99 HIS A C 1
ATOM 788 O O . HIS A 1 99 ? 3.034 -4.936 -4.193 1.00 92.94 99 HIS A O 1
ATOM 794 N N . THR A 1 100 ? 0.853 -5.403 -3.955 1.00 92.62 100 THR A N 1
ATOM 795 C CA . THR A 1 100 ? 0.836 -6.474 -4.962 1.00 92.62 100 THR A CA 1
ATOM 796 C C . THR A 1 100 ? 1.293 -5.960 -6.327 1.00 92.62 100 THR A C 1
ATOM 798 O O . THR A 1 100 ? 2.112 -6.595 -6.990 1.00 92.62 100 THR A O 1
ATOM 801 N N . THR A 1 101 ? 0.834 -4.777 -6.742 1.00 91.25 101 THR A N 1
ATOM 802 C CA . THR A 1 101 ? 1.286 -4.138 -7.988 1.00 91.25 101 THR A CA 1
ATOM 803 C C . THR A 1 101 ? 2.785 -3.839 -7.950 1.00 91.25 101 THR A C 1
ATOM 805 O O . THR A 1 101 ? 3.498 -4.109 -8.914 1.00 91.25 101 THR A O 1
ATOM 808 N N . THR A 1 102 ? 3.291 -3.339 -6.822 1.00 91.19 102 THR A N 1
ATOM 809 C CA . THR A 1 102 ? 4.721 -3.061 -6.626 1.00 91.19 102 THR A CA 1
ATOM 810 C C . THR A 1 102 ? 5.558 -4.338 -6.715 1.00 91.19 102 THR A C 1
ATOM 812 O O . THR A 1 102 ? 6.567 -4.360 -7.416 1.00 91.19 102 THR A O 1
ATOM 815 N N . GLN A 1 103 ? 5.118 -5.423 -6.075 1.00 93.56 103 GLN A N 1
ATOM 816 C CA . GLN A 1 103 ? 5.766 -6.733 -6.157 1.00 93.56 103 GLN A CA 1
ATOM 817 C C . GLN A 1 103 ? 5.790 -7.266 -7.594 1.00 93.56 103 GLN A C 1
ATOM 819 O O . GLN A 1 103 ? 6.839 -7.695 -8.067 1.00 93.56 103 GLN A O 1
ATOM 824 N N . ARG A 1 104 ? 4.667 -7.181 -8.322 1.00 92.69 104 ARG A N 1
ATOM 825 C CA . ARG A 1 104 ? 4.583 -7.597 -9.734 1.00 92.69 104 ARG A CA 1
ATOM 826 C C . ARG A 1 104 ? 5.554 -6.818 -10.620 1.00 92.69 104 ARG A C 1
ATOM 828 O O . ARG A 1 104 ? 6.210 -7.418 -11.467 1.00 92.69 104 ARG A O 1
ATOM 835 N N . ILE A 1 105 ? 5.693 -5.510 -10.398 1.00 90.44 105 ILE A N 1
ATOM 836 C CA . ILE A 1 105 ? 6.669 -4.674 -11.113 1.00 90.44 105 ILE A CA 1
ATOM 837 C C . ILE A 1 105 ? 8.099 -5.144 -10.834 1.00 90.44 105 ILE A C 1
ATOM 839 O O . ILE A 1 105 ? 8.878 -5.288 -11.772 1.00 90.44 105 ILE A O 1
ATOM 843 N N . TRP A 1 106 ? 8.447 -5.429 -9.576 1.00 92.06 106 TRP A N 1
ATOM 844 C CA . TRP A 1 106 ? 9.782 -5.925 -9.227 1.00 92.06 106 TRP A CA 1
ATOM 845 C C . TRP A 1 106 ? 10.081 -7.304 -9.815 1.00 92.06 106 TRP A C 1
ATOM 847 O O . TRP A 1 106 ? 11.179 -7.521 -10.322 1.00 92.06 106 TRP A O 1
ATOM 857 N N . VAL A 1 107 ? 9.106 -8.215 -9.809 1.00 94.25 107 VAL A N 1
ATOM 858 C CA . VAL A 1 107 ? 9.238 -9.533 -10.449 1.00 94.25 107 VAL A CA 1
ATOM 859 C C . VAL A 1 107 ? 9.440 -9.385 -11.958 1.00 94.25 107 VAL A C 1
ATOM 861 O O . VAL A 1 107 ? 10.326 -10.026 -12.525 1.00 94.25 107 VAL A O 1
ATOM 864 N N . LEU A 1 108 ? 8.677 -8.506 -12.614 1.00 91.50 108 LEU A N 1
ATOM 865 C CA . LEU A 1 108 ? 8.845 -8.213 -14.038 1.00 91.50 108 LEU A CA 1
ATOM 866 C C . LEU A 1 108 ? 10.229 -7.614 -14.333 1.00 91.50 108 LEU A C 1
ATOM 868 O O . LEU A 1 108 ? 10.915 -8.051 -15.251 1.00 91.50 108 LEU A O 1
ATOM 872 N N . ALA A 1 109 ? 10.679 -6.652 -13.530 1.00 91.75 109 ALA A N 1
ATOM 873 C CA . ALA A 1 109 ? 11.999 -6.050 -13.689 1.00 91.75 109 ALA A CA 1
ATOM 874 C C . ALA A 1 109 ? 13.125 -7.084 -13.504 1.00 91.75 109 ALA A C 1
ATOM 876 O O . ALA A 1 109 ? 14.048 -7.146 -14.316 1.00 91.75 109 ALA A O 1
ATOM 877 N N . GLY A 1 110 ? 13.029 -7.931 -12.474 1.00 94.69 110 GLY A N 1
ATOM 878 C CA . GLY A 1 110 ? 14.008 -8.983 -12.198 1.00 94.69 110 GLY A CA 1
ATOM 879 C C . GLY A 1 110 ? 14.066 -10.048 -13.295 1.00 94.69 110 GLY A C 1
ATOM 880 O O . GLY A 1 110 ? 15.154 -10.445 -13.710 1.00 94.69 110 GLY A O 1
ATOM 881 N N . THR A 1 111 ? 12.911 -10.471 -13.815 1.00 94.56 111 THR A N 1
ATOM 882 C CA . THR A 1 111 ? 12.842 -11.439 -14.925 1.00 94.56 111 THR A CA 1
ATOM 883 C C . THR A 1 111 ? 13.430 -10.873 -16.215 1.00 94.56 111 THR A C 1
ATOM 885 O O . THR A 1 111 ? 14.246 -11.542 -16.847 1.00 94.56 111 THR A O 1
ATOM 888 N N . LEU A 1 112 ? 13.111 -9.626 -16.573 1.00 94.38 112 LEU A N 1
ATOM 889 C CA . LEU A 1 112 ? 13.704 -8.960 -17.738 1.00 94.38 112 LEU A CA 1
ATOM 890 C C . LEU A 1 112 ? 15.226 -8.804 -17.607 1.00 94.38 112 LEU A C 1
ATOM 892 O O . LEU A 1 112 ? 15.953 -9.072 -18.563 1.00 94.38 112 LEU A O 1
ATOM 896 N N . ALA A 1 113 ? 15.723 -8.430 -16.424 1.00 94.94 113 ALA A N 1
ATOM 897 C CA . ALA A 1 113 ? 17.158 -8.316 -16.173 1.00 94.94 113 ALA A CA 1
ATOM 898 C C . ALA A 1 113 ? 17.877 -9.670 -16.304 1.00 94.94 113 ALA A C 1
ATOM 900 O O . ALA A 1 113 ? 18.926 -9.754 -16.945 1.00 94.94 113 ALA A O 1
ATOM 901 N N . ALA A 1 114 ? 17.301 -10.744 -15.756 1.00 95.50 114 ALA A N 1
ATOM 902 C CA . ALA A 1 114 ? 17.856 -12.090 -15.879 1.00 95.50 114 ALA A CA 1
ATOM 903 C C . ALA A 1 114 ? 17.913 -12.557 -17.344 1.00 95.50 114 ALA A C 1
ATOM 905 O O . ALA A 1 114 ? 18.940 -13.073 -17.786 1.00 95.50 114 ALA A O 1
ATOM 906 N N . LEU A 1 115 ? 16.847 -12.320 -18.118 1.00 95.88 115 LEU A N 1
ATOM 907 C CA . LEU A 1 115 ? 16.808 -12.645 -19.546 1.00 95.88 115 LEU A CA 1
ATOM 908 C C . LEU A 1 115 ? 17.850 -11.857 -20.348 1.00 95.88 115 LEU A C 1
ATOM 910 O O . LEU A 1 115 ? 18.527 -12.439 -21.192 1.00 95.88 115 LEU A O 1
ATOM 914 N N . ALA A 1 116 ? 18.033 -10.567 -20.057 1.00 94.62 116 ALA A N 1
ATOM 915 C CA . ALA A 1 116 ? 19.060 -9.751 -20.702 1.00 94.62 116 ALA A CA 1
ATOM 916 C C . ALA A 1 116 ? 20.475 -10.289 -20.429 1.00 94.62 116 ALA A C 1
ATOM 918 O O . ALA A 1 116 ? 21.279 -10.411 -21.353 1.00 94.62 116 ALA A O 1
ATOM 919 N N . ILE A 1 117 ? 20.770 -10.680 -19.185 1.00 95.12 117 ILE A N 1
ATOM 920 C CA . ILE A 1 117 ? 22.062 -11.281 -18.816 1.00 95.12 117 ILE A CA 1
ATOM 921 C C . ILE A 1 117 ? 22.284 -12.601 -19.564 1.00 95.12 117 ILE A C 1
ATOM 923 O O . ILE A 1 117 ? 23.377 -12.838 -20.083 1.00 95.12 117 ILE A O 1
ATOM 927 N N . LEU A 1 118 ? 21.262 -13.457 -19.641 1.00 94.75 118 LEU A N 1
ATOM 928 C CA . LEU A 1 118 ? 21.339 -14.724 -20.372 1.00 94.75 118 LEU A CA 1
ATOM 929 C C . LEU A 1 118 ? 21.556 -14.503 -21.872 1.00 94.75 118 LEU A C 1
ATOM 931 O O . LEU A 1 118 ? 22.396 -15.179 -22.461 1.00 94.75 118 LEU A O 1
ATOM 935 N N . ALA A 1 119 ? 20.866 -13.532 -22.471 1.00 93.50 119 ALA A N 1
ATOM 936 C CA . ALA A 1 119 ? 21.032 -13.181 -23.877 1.00 93.50 119 ALA A CA 1
ATOM 937 C C . ALA A 1 119 ? 22.452 -12.673 -24.174 1.00 93.50 119 ALA A C 1
ATOM 939 O O . ALA A 1 119 ? 23.085 -13.151 -25.112 1.00 93.50 119 ALA A O 1
ATOM 940 N N . ILE A 1 120 ? 22.990 -11.777 -23.338 1.00 93.56 120 ILE A N 1
ATOM 941 C CA . ILE A 1 120 ? 24.371 -11.288 -23.472 1.00 93.56 120 ILE A CA 1
ATOM 942 C C . ILE A 1 120 ? 25.361 -12.451 -23.352 1.00 93.56 120 ILE A C 1
ATOM 944 O O . ILE A 1 120 ? 26.263 -12.578 -24.176 1.00 93.56 120 ILE A O 1
ATOM 948 N N . ARG A 1 121 ? 25.180 -13.341 -22.366 1.00 92.44 121 ARG A N 1
ATOM 949 C CA . ARG A 1 121 ? 26.033 -14.529 -22.212 1.00 92.44 121 ARG A CA 1
ATOM 950 C C . ARG A 1 121 ? 25.974 -15.441 -23.434 1.00 92.44 121 ARG A C 1
ATOM 952 O O . ARG A 1 121 ? 27.022 -15.871 -23.903 1.00 92.44 121 ARG A O 1
ATOM 959 N N . ALA A 1 122 ? 24.781 -15.707 -23.962 1.00 91.62 122 ALA A N 1
ATOM 960 C CA . ALA A 1 122 ? 24.607 -16.522 -25.160 1.00 91.62 122 ALA A CA 1
ATOM 961 C C . ALA A 1 122 ? 25.301 -15.894 -26.380 1.00 91.62 122 ALA A C 1
ATOM 963 O O . ALA A 1 122 ? 25.988 -16.600 -27.112 1.00 91.62 122 ALA A O 1
ATOM 964 N N . MET A 1 123 ? 25.192 -14.573 -26.560 1.00 91.00 123 MET A N 1
ATOM 965 C CA . MET A 1 123 ? 25.881 -13.851 -27.637 1.00 91.00 123 MET A CA 1
ATOM 966 C C . MET A 1 123 ? 27.406 -13.915 -27.499 1.00 91.00 123 MET A C 1
ATOM 968 O O . MET A 1 123 ? 28.090 -14.152 -28.489 1.00 91.00 123 MET A O 1
ATOM 972 N N . VAL A 1 124 ? 27.945 -13.755 -26.286 1.00 89.19 124 VAL A N 1
ATOM 973 C CA . VAL A 1 124 ? 29.393 -13.868 -26.032 1.00 89.19 124 VAL A CA 1
ATOM 974 C C . VAL A 1 124 ? 29.899 -15.282 -26.326 1.00 89.19 124 VAL A C 1
ATOM 976 O O . VAL A 1 124 ? 30.937 -15.435 -26.963 1.00 89.19 124 VAL A O 1
ATOM 979 N N . VAL A 1 125 ? 29.160 -16.317 -25.911 1.00 89.50 125 VAL A N 1
ATOM 980 C CA . VAL A 1 125 ? 29.509 -17.717 -26.209 1.00 89.50 125 VAL A CA 1
ATOM 981 C C . VAL A 1 125 ? 29.452 -17.989 -27.713 1.00 89.50 125 VAL A C 1
ATOM 983 O O . VAL A 1 125 ? 30.379 -18.583 -28.254 1.00 89.50 125 VAL A O 1
ATOM 986 N N . ALA A 1 126 ? 28.410 -17.515 -28.401 1.00 83.38 126 ALA A N 1
ATOM 987 C CA . ALA A 1 126 ? 28.272 -17.674 -29.847 1.00 83.38 126 ALA A CA 1
ATOM 988 C C . ALA A 1 126 ? 29.379 -16.943 -30.630 1.00 83.38 126 ALA A C 1
ATOM 990 O O . ALA A 1 126 ? 29.870 -17.470 -31.621 1.00 83.38 126 ALA A O 1
ATOM 991 N N . ALA A 1 127 ? 29.812 -15.765 -30.170 1.00 80.94 127 ALA A N 1
ATOM 992 C CA . ALA A 1 127 ? 30.910 -15.008 -30.775 1.00 80.94 127 ALA A CA 1
ATOM 993 C C . ALA A 1 127 ? 32.302 -15.615 -30.500 1.00 80.94 127 ALA A C 1
ATOM 995 O O . ALA A 1 127 ? 33.250 -15.321 -31.223 1.00 80.94 127 ALA A O 1
ATOM 996 N N . GLY A 1 128 ? 32.431 -16.442 -29.457 1.00 71.44 128 GLY A N 1
ATOM 997 C CA . GLY A 1 128 ? 33.660 -17.158 -29.104 1.00 71.44 128 GLY A CA 1
ATOM 998 C C . GLY A 1 128 ? 33.774 -18.571 -29.687 1.00 71.44 128 GLY A C 1
ATOM 999 O O . GLY A 1 128 ? 34.797 -19.220 -29.472 1.00 71.44 128 GLY A O 1
ATOM 1000 N N . ALA A 1 129 ? 32.756 -19.071 -30.397 1.00 54.94 129 ALA A N 1
ATOM 1001 C CA . ALA A 1 129 ? 32.796 -20.385 -31.033 1.00 54.94 129 ALA A CA 1
ATOM 1002 C C . ALA A 1 129 ? 33.593 -20.316 -32.353 1.00 54.94 129 ALA A C 1
ATOM 1004 O O . ALA A 1 129 ? 33.184 -19.594 -33.266 1.00 54.94 129 ALA A O 1
ATOM 1005 N N . PRO A 1 130 ? 34.722 -21.039 -32.495 1.00 50.12 130 PRO A N 1
ATOM 1006 C CA . PRO A 1 130 ? 35.437 -21.092 -33.762 1.00 50.12 130 PRO A CA 1
ATOM 1007 C C . PRO A 1 130 ? 34.584 -21.821 -34.807 1.00 50.12 130 PRO A C 1
ATOM 1009 O O . PRO A 1 130 ? 34.108 -22.933 -34.570 1.00 50.12 130 PRO A O 1
ATOM 1012 N N . VAL A 1 131 ? 34.403 -21.184 -35.967 1.00 54.25 131 VAL A N 1
ATOM 1013 C CA . VAL A 1 131 ? 33.857 -21.822 -37.171 1.00 54.25 131 VAL A CA 1
ATOM 1014 C C . VAL A 1 131 ? 34.819 -22.952 -37.540 1.00 54.25 131 VAL A C 1
ATOM 1016 O O . VAL A 1 131 ? 35.985 -22.689 -37.836 1.00 54.25 131 VAL A O 1
ATOM 1019 N N . SER A 1 132 ? 34.349 -24.193 -37.411 1.00 50.38 132 SER A N 1
ATOM 1020 C CA . SER A 1 132 ? 35.064 -25.399 -37.852 1.00 50.38 132 SER A CA 1
ATOM 1021 C C . SER A 1 132 ? 34.800 -25.657 -39.327 1.00 50.38 132 SER A C 1
ATOM 1023 O O . SER A 1 132 ? 33.671 -25.352 -39.774 1.00 50.38 132 SER A O 1
#

Sequence (132 aa):
MTDALVLAQALDEASGNLARALPLFEARQAPEAAALAEIMTFGFPYQYNQDTFKRNLWMLNTVLRSALHGLFPWAFSPQTFMLIRRAEMSYVQIREAVHTTTQRIWVLAGTLAALAILAIRAMVVAAGAPVS

Organism: NCBI:txid1737510

pLDDT: mean 89.36, std 8.84, range [50.12, 97.75]

Radius of gyration: 23.21 Å; chains: 1; bounding box: 62×46×65 Å

Secondary structure (DSSP, 8-state):
-HHHHHHHHHHHHTTT-HHHHHHHHHHHHHHHHHHHHHHHHHHSTTTT-S-HHHHHHHHHHHHHHHHHHHH-TTTSPPPHHHHHT-TT--HHHHHHHHHHHHHHHHHHHHHHHHHHHHHHHHHHHHHTS---